Protein AF-A0A2K0A9Y9-F1 (afdb_monomer_lite)

Radius of gyration: 14.94 Å; chains: 1; bounding box: 41×28×30 Å

Foldseek 3Di:
DDDPPDPLVVLVVVLVVVLVVLVPDDDQKDKDWDQDPVGIDIDIDGSVVVNVVSVVVSVCSCVVPPDDPDDD

Structure (mmCIF, N/CA/C/O backbone):
data_AF-A0A2K0A9Y9-F1
#
_entry.id   AF-A0A2K0A9Y9-F1
#
loop_
_atom_site.group_PDB
_atom_site.id
_atom_site.type_symbol
_atom_site.label_atom_id
_atom_site.label_alt_id
_atom_site.label_comp_id
_atom_site.label_asym_id
_atom_site.label_entity_id
_atom_site.label_seq_id
_atom_site.pdbx_PDB_ins_code
_atom_site.Cartn_x
_atom_site.Cartn_y
_atom_site.Cartn_z
_atom_site.occupancy
_atom_site.B_iso_or_equiv
_atom_site.auth_seq_id
_atom_site.auth_comp_id
_atom_site.auth_asym_id
_atom_site.auth_atom_id
_atom_site.pdbx_PDB_model_num
ATOM 1 N N . MET A 1 1 ? 23.417 0.655 -10.292 1.00 53.28 1 MET A N 1
ATOM 2 C CA . MET A 1 1 ? 22.998 2.002 -9.854 1.00 53.28 1 MET A CA 1
ATOM 3 C C . MET A 1 1 ? 21.953 2.427 -10.857 1.00 53.28 1 MET A C 1
ATOM 5 O O . MET A 1 1 ? 22.288 2.403 -12.033 1.00 53.28 1 MET A O 1
ATOM 9 N N . LEU A 1 2 ? 20.710 2.663 -10.434 1.00 62.34 2 LEU A N 1
ATOM 10 C CA . LEU A 1 2 ? 19.699 3.192 -11.352 1.00 62.34 2 LEU A CA 1
ATOM 11 C C . LEU A 1 2 ? 20.175 4.559 -11.837 1.00 62.34 2 LEU A C 1
ATOM 13 O O . LEU A 1 2 ? 20.723 5.333 -11.046 1.00 62.34 2 LEU A O 1
ATOM 17 N N . GLU A 1 3 ? 20.039 4.818 -13.131 1.00 72.62 3 GLU A N 1
ATOM 18 C CA . GLU A 1 3 ? 20.330 6.142 -13.660 1.00 72.62 3 GLU A CA 1
ATOM 19 C C . GLU A 1 3 ? 19.293 7.124 -13.104 1.00 72.62 3 GLU A C 1
ATOM 21 O O . GLU A 1 3 ? 18.092 6.832 -13.075 1.00 72.62 3 GLU A O 1
ATOM 26 N N . PHE A 1 4 ? 19.772 8.269 -12.613 1.00 62.06 4 PHE A N 1
ATOM 27 C CA . PHE A 1 4 ? 18.902 9.371 -12.214 1.00 62.06 4 PHE A CA 1
ATOM 28 C C . PHE A 1 4 ? 18.040 9.774 -13.425 1.00 62.06 4 PHE A C 1
ATOM 30 O O . PHE A 1 4 ? 18.545 9.799 -14.544 1.00 62.06 4 PHE A O 1
ATOM 37 N N . ASP A 1 5 ? 16.754 10.050 -13.191 1.00 68.94 5 ASP A N 1
ATOM 38 C CA . ASP A 1 5 ? 15.722 10.382 -14.196 1.00 68.94 5 ASP A CA 1
ATOM 39 C C . ASP A 1 5 ? 15.180 9.220 -15.054 1.00 68.94 5 ASP A C 1
ATOM 41 O O . ASP A 1 5 ? 14.444 9.446 -16.016 1.00 68.94 5 ASP A O 1
ATOM 45 N N . THR A 1 6 ? 15.471 7.967 -14.699 1.00 84.44 6 THR A N 1
ATOM 46 C CA . THR A 1 6 ? 14.729 6.815 -15.244 1.00 84.44 6 THR A CA 1
ATOM 47 C C . THR A 1 6 ? 13.329 6.721 -14.632 1.00 84.44 6 THR A C 1
ATOM 49 O O . THR A 1 6 ? 13.116 7.127 -13.486 1.00 84.44 6 THR A O 1
ATOM 52 N N . ASN A 1 7 ? 12.364 6.169 -15.375 1.00 84.88 7 ASN A N 1
ATOM 53 C CA . ASN A 1 7 ? 10.994 5.979 -14.877 1.00 84.88 7 ASN A CA 1
ATOM 54 C C . ASN A 1 7 ? 10.983 5.114 -13.607 1.00 84.88 7 ASN A C 1
ATOM 56 O O . ASN A 1 7 ? 10.243 5.385 -12.665 1.00 84.88 7 ASN A O 1
ATOM 60 N N . GLU A 1 8 ? 11.863 4.119 -13.558 1.00 87.62 8 GLU A N 1
ATOM 61 C CA . GLU A 1 8 ? 12.080 3.225 -12.429 1.00 87.62 8 GLU A CA 1
ATOM 62 C C . GLU A 1 8 ? 12.600 3.984 -11.203 1.00 87.62 8 GLU A C 1
ATOM 64 O O . GLU A 1 8 ? 12.136 3.751 -10.088 1.00 87.62 8 GLU A O 1
ATOM 69 N N . PHE A 1 9 ? 13.540 4.919 -11.389 1.00 88.62 9 PHE A N 1
ATOM 70 C CA . PHE A 1 9 ? 14.036 5.756 -10.297 1.00 88.62 9 PHE A CA 1
ATOM 71 C C . PHE A 1 9 ? 12.940 6.671 -9.744 1.00 88.62 9 PHE A C 1
ATOM 73 O O . PHE A 1 9 ? 12.795 6.772 -8.526 1.00 88.62 9 PHE A O 1
ATOM 80 N N . ILE A 1 10 ? 12.159 7.311 -10.622 1.00 90.31 10 ILE A N 1
ATOM 81 C CA . ILE A 1 10 ? 11.049 8.190 -10.223 1.00 90.31 10 ILE A CA 1
ATOM 82 C C . ILE A 1 10 ? 10.019 7.399 -9.412 1.00 90.31 10 ILE A C 1
ATOM 84 O O . ILE A 1 10 ? 9.677 7.807 -8.304 1.00 90.31 10 ILE A O 1
ATOM 88 N N . LEU A 1 11 ? 9.603 6.231 -9.909 1.00 91.69 11 LEU A N 1
ATOM 89 C CA . LEU A 1 11 ? 8.631 5.374 -9.232 1.00 91.69 11 LEU A CA 1
ATOM 90 C C . LEU A 1 11 ? 9.131 4.894 -7.864 1.00 91.69 11 LEU A C 1
ATOM 92 O O . LEU A 1 11 ? 8.398 4.937 -6.878 1.00 91.69 11 LEU A O 1
ATOM 96 N N . LEU A 1 12 ? 10.393 4.470 -7.770 1.00 92.06 12 LEU A N 1
ATOM 97 C CA . LEU A 1 12 ? 10.972 4.058 -6.489 1.00 92.06 12 LEU A CA 1
ATOM 98 C C . LEU A 1 12 ? 11.094 5.225 -5.508 1.00 92.06 12 LEU A C 1
ATOM 100 O O . LEU A 1 12 ? 10.925 5.022 -4.304 1.00 92.06 12 LEU A O 1
ATOM 104 N N . ASN A 1 13 ? 11.368 6.434 -5.999 1.00 93.19 13 ASN A N 1
ATOM 105 C CA . ASN A 1 13 ? 11.392 7.621 -5.156 1.00 93.19 13 ASN A CA 1
ATOM 106 C C . ASN A 1 13 ? 9.991 7.955 -4.620 1.00 93.19 13 ASN A C 1
ATOM 108 O O . ASN A 1 13 ? 9.854 8.179 -3.421 1.00 93.19 13 ASN A O 1
ATOM 112 N N . GLU A 1 14 ? 8.949 7.898 -5.455 1.00 93.62 14 GLU A N 1
ATOM 113 C CA . GLU A 1 14 ? 7.555 8.100 -5.025 1.00 93.62 14 GLU A CA 1
ATOM 114 C C . GLU A 1 14 ? 7.111 7.072 -3.975 1.00 93.62 14 GLU A 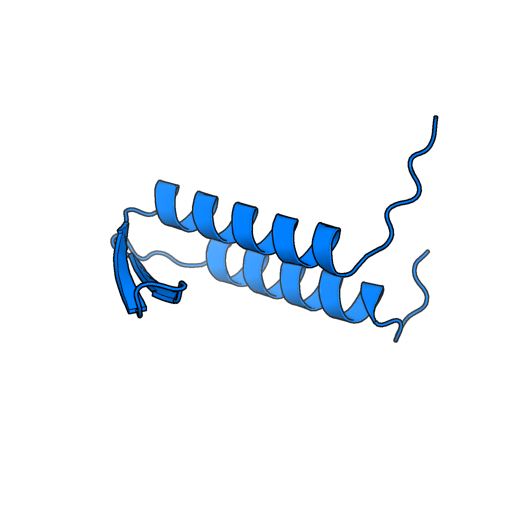C 1
ATOM 116 O O . GLU A 1 14 ? 6.524 7.432 -2.948 1.00 93.62 14 GLU A O 1
ATOM 121 N N . VAL A 1 15 ? 7.439 5.792 -4.184 1.00 94.88 15 VAL A N 1
ATOM 122 C CA . VAL A 1 15 ? 7.178 4.731 -3.199 1.00 94.88 15 VAL A CA 1
ATOM 123 C C . VAL A 1 15 ? 7.887 5.039 -1.878 1.00 94.88 15 VAL A C 1
ATOM 125 O O . VAL A 1 15 ? 7.283 4.936 -0.810 1.00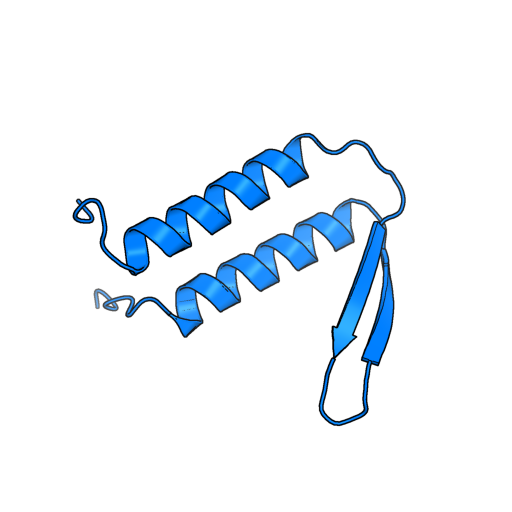 94.88 15 VAL A O 1
ATOM 128 N N . ASN A 1 16 ? 9.156 5.445 -1.934 1.00 94.75 16 ASN A N 1
ATOM 129 C CA . ASN A 1 16 ? 9.948 5.731 -0.742 1.00 94.75 16 ASN A CA 1
ATOM 130 C C . ASN A 1 16 ? 9.425 6.951 0.037 1.00 94.75 16 ASN A C 1
ATOM 132 O O . ASN A 1 16 ? 9.304 6.891 1.260 1.00 94.75 16 ASN A O 1
ATOM 136 N N . GLU A 1 17 ? 9.068 8.034 -0.655 1.00 96.19 17 GLU A N 1
ATOM 137 C CA . GLU A 1 17 ? 8.464 9.227 -0.045 1.00 96.19 17 GLU A CA 1
ATOM 138 C C . GLU A 1 17 ? 7.115 8.906 0.611 1.00 96.19 17 GLU A C 1
ATOM 140 O O . GLU A 1 17 ? 6.844 9.342 1.734 1.00 96.19 17 GLU A O 1
ATOM 145 N N . THR A 1 18 ? 6.297 8.077 -0.042 1.00 94.31 18 THR A N 1
ATOM 146 C CA . THR A 1 18 ? 5.006 7.631 0.500 1.00 94.31 18 THR A CA 1
ATOM 147 C C . THR A 1 18 ? 5.194 6.805 1.771 1.00 94.31 18 THR A C 1
ATOM 149 O O . THR A 1 18 ? 4.544 7.067 2.784 1.00 94.31 18 THR A O 1
ATOM 152 N N . LEU A 1 19 ? 6.123 5.843 1.764 1.00 94.44 19 LEU A N 1
ATOM 153 C CA . LEU A 1 19 ? 6.424 5.023 2.940 1.00 94.44 19 LEU A CA 1
ATOM 154 C C . LEU A 1 19 ? 6.959 5.862 4.109 1.00 94.44 19 LEU A C 1
ATOM 156 O O . LEU A 1 19 ? 6.544 5.652 5.250 1.00 94.44 19 LEU A O 1
ATOM 160 N N . ASP A 1 20 ? 7.843 6.828 3.850 1.00 95.12 20 ASP A N 1
ATOM 161 C CA . ASP A 1 20 ? 8.353 7.739 4.882 1.00 95.12 20 ASP A CA 1
ATOM 162 C C . ASP A 1 20 ? 7.236 8.609 5.488 1.00 95.12 20 ASP A C 1
ATOM 164 O O . ASP A 1 20 ? 7.188 8.783 6.710 1.00 95.12 20 ASP A O 1
ATOM 168 N N . SER A 1 21 ? 6.299 9.096 4.665 1.00 94.31 21 SER A N 1
ATOM 169 C CA . SER A 1 21 ? 5.113 9.822 5.138 1.00 94.31 21 SER A CA 1
ATOM 170 C C . SER A 1 21 ? 4.242 8.949 6.044 1.00 94.31 21 SER A C 1
ATOM 172 O O . SER A 1 21 ? 3.988 9.313 7.193 1.00 94.31 21 SER A O 1
ATOM 174 N N . VAL A 1 22 ? 3.861 7.756 5.577 1.00 91.25 22 VAL A N 1
ATOM 175 C CA . VAL A 1 22 ? 2.988 6.820 6.310 1.00 91.25 22 VAL A CA 1
ATOM 176 C C . VAL A 1 22 ? 3.600 6.405 7.650 1.00 91.25 22 VAL A C 1
ATOM 178 O O . VAL A 1 22 ? 2.910 6.281 8.665 1.00 91.25 22 VAL A O 1
ATOM 181 N N . MET A 1 23 ? 4.922 6.243 7.709 1.00 89.88 23 MET A N 1
ATOM 182 C CA . MET A 1 23 ? 5.610 5.914 8.960 1.00 89.88 23 MET A CA 1
ATOM 183 C C . MET A 1 23 ? 5.529 7.031 10.010 1.00 89.88 23 MET A C 1
ATOM 185 O O . MET A 1 23 ? 5.580 6.740 11.210 1.00 89.88 23 MET A O 1
ATOM 189 N N . LYS A 1 24 ? 5.378 8.289 9.581 1.00 93.44 24 LYS A N 1
ATOM 190 C CA . LYS A 1 24 ? 5.257 9.472 10.450 1.00 93.44 24 LYS A CA 1
ATOM 191 C C . LYS A 1 24 ? 3.819 9.774 10.862 1.00 93.44 24 LYS A C 1
ATOM 193 O O . LYS A 1 24 ? 3.614 10.532 11.812 1.00 93.44 24 LYS A O 1
ATOM 198 N N . GLU A 1 25 ? 2.832 9.189 10.194 1.00 91.19 25 GLU A N 1
ATOM 199 C CA . GLU A 1 25 ? 1.429 9.339 10.566 1.00 91.19 25 GLU A CA 1
ATOM 200 C C . GLU A 1 25 ? 1.166 8.751 11.954 1.00 91.19 25 GLU A C 1
ATOM 202 O O . GLU A 1 25 ? 1.808 7.789 12.385 1.00 91.19 25 GLU A O 1
ATOM 207 N N . THR A 1 26 ? 0.217 9.339 12.681 1.00 90.81 26 THR A N 1
ATOM 208 C CA . THR A 1 26 ? -0.130 8.946 14.061 1.00 90.81 26 THR A CA 1
ATOM 209 C C . THR A 1 26 ? -1.622 8.689 14.245 1.00 90.81 26 THR A C 1
ATOM 211 O O . THR A 1 26 ? -2.086 8.485 15.368 1.00 90.81 26 THR A O 1
ATOM 214 N N . GLU A 1 27 ? -2.380 8.657 13.147 1.00 91.50 27 GLU A N 1
ATOM 215 C CA . GLU A 1 27 ? -3.806 8.366 13.188 1.00 91.50 27 GLU A CA 1
ATOM 216 C C . GLU A 1 27 ? -4.063 6.928 13.665 1.00 91.50 27 GLU A C 1
ATOM 218 O O . GLU A 1 27 ? -3.216 6.032 13.562 1.00 91.50 27 GLU A O 1
ATOM 223 N N . SER A 1 28 ? -5.246 6.709 14.235 1.00 85.44 28 SER A N 1
ATOM 224 C CA . SER A 1 28 ? -5.664 5.400 14.756 1.00 85.44 28 SER A CA 1
ATOM 225 C C . SER A 1 28 ? -6.688 4.699 13.867 1.00 85.44 28 SER A C 1
ATOM 227 O O . SER A 1 28 ? -6.829 3.480 13.956 1.00 85.44 28 SER A O 1
ATOM 229 N N . VAL A 1 29 ? -7.367 5.454 13.001 1.00 91.44 29 VAL A N 1
ATOM 230 C CA . VAL A 1 29 ? -8.406 4.976 12.089 1.00 91.44 29 VAL A CA 1
ATOM 231 C C . VAL A 1 29 ? -8.155 5.600 10.727 1.00 91.44 29 VAL A C 1
ATOM 233 O O . VAL A 1 29 ? -8.098 6.818 10.619 1.00 91.44 29 VAL A O 1
ATOM 236 N N . TYR A 1 30 ? -8.045 4.759 9.708 1.00 91.81 30 TYR A N 1
ATOM 237 C CA . TYR A 1 30 ? -7.711 5.150 8.344 1.00 91.81 30 TYR A CA 1
ATOM 238 C C . TYR A 1 30 ? -8.856 4.781 7.412 1.00 91.81 30 TYR A C 1
ATOM 240 O O . TYR A 1 30 ? -9.545 3.781 7.632 1.00 91.81 30 TYR A O 1
ATOM 248 N N . HIS A 1 31 ? -9.035 5.577 6.363 1.00 90.50 31 HIS A N 1
ATOM 249 C CA . HIS A 1 31 ? -10.100 5.410 5.383 1.00 90.50 31 HIS A CA 1
ATOM 250 C C . HIS A 1 31 ? -9.491 5.390 3.986 1.00 90.50 31 HIS A C 1
ATOM 252 O O . HIS A 1 31 ? -8.656 6.233 3.670 1.00 90.50 31 HIS A O 1
ATOM 258 N N . TYR A 1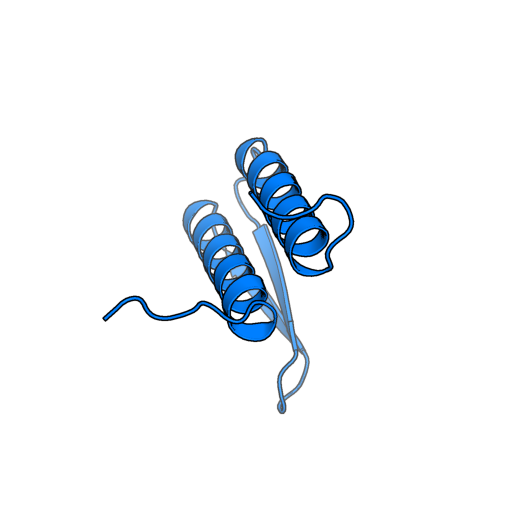 32 ? -9.912 4.443 3.156 1.00 84.75 32 TYR A N 1
ATOM 259 C CA . TYR A 1 32 ? -9.520 4.378 1.750 1.00 84.75 32 TYR A CA 1
ATOM 260 C C . TYR A 1 32 ? -10.691 3.882 0.908 1.00 84.75 32 TYR A C 1
ATOM 262 O O . TYR A 1 32 ? -11.618 3.263 1.436 1.00 84.75 32 TYR A O 1
ATOM 270 N N . SER A 1 33 ? -10.664 4.162 -0.392 1.00 87.19 33 SER A N 1
ATOM 271 C CA . SER A 1 33 ? -11.605 3.576 -1.339 1.00 87.19 33 SER A CA 1
ATOM 272 C C . SER A 1 33 ? -10.878 2.790 -2.420 1.00 87.19 33 SER A C 1
ATOM 274 O O . SER A 1 33 ? -9.792 3.161 -2.862 1.00 87.19 33 SER A O 1
ATOM 276 N N . VAL A 1 34 ? -11.469 1.664 -2.807 1.00 83.50 34 VAL A N 1
ATOM 277 C CA . VAL A 1 34 ? -10.992 0.795 -3.883 1.00 83.50 34 VAL A CA 1
ATOM 278 C C . VAL A 1 34 ? -12.034 0.828 -4.984 1.00 83.50 34 VAL A C 1
ATOM 280 O O . VAL A 1 34 ? -13.210 0.600 -4.723 1.00 83.50 34 VAL A O 1
ATOM 283 N N . THR A 1 35 ? -11.617 1.126 -6.212 1.00 86.44 35 THR A N 1
ATOM 284 C CA . THR A 1 35 ? -12.505 1.059 -7.378 1.00 86.44 35 THR A CA 1
ATOM 285 C C . THR A 1 35 ? -12.210 -0.214 -8.158 1.00 86.44 35 THR A C 1
ATOM 287 O O . THR A 1 35 ? -11.084 -0.402 -8.614 1.00 86.44 35 THR A O 1
ATOM 290 N N . ASP A 1 36 ? -13.214 -1.072 -8.315 1.00 87.00 36 ASP A N 1
ATOM 291 C CA . ASP A 1 36 ? -13.152 -2.295 -9.116 1.00 87.00 36 ASP A CA 1
ATOM 292 C C . ASP A 1 36 ? -14.267 -2.330 -10.181 1.00 87.00 36 ASP A C 1
ATOM 294 O O . ASP A 1 36 ? -14.983 -1.350 -10.403 1.00 87.00 36 ASP A O 1
ATOM 298 N N . GLU A 1 37 ? -14.418 -3.464 -10.872 1.00 91.94 37 GLU A N 1
ATOM 299 C CA . GLU A 1 37 ? -15.461 -3.672 -11.890 1.00 91.94 37 GLU A CA 1
ATOM 300 C C . GLU A 1 37 ? -16.902 -3.546 -11.354 1.00 91.94 37 GLU A C 1
ATOM 302 O O . GLU A 1 37 ? -17.836 -3.338 -12.131 1.00 91.94 37 GLU A O 1
ATOM 307 N N . ASN A 1 38 ? -17.087 -3.626 -10.035 1.00 89.81 38 ASN A N 1
ATOM 308 C CA . ASN A 1 38 ? -18.367 -3.506 -9.344 1.00 89.81 38 ASN A CA 1
ATOM 309 C C . ASN A 1 38 ? -18.601 -2.101 -8.757 1.00 89.81 38 ASN A C 1
ATOM 311 O O . ASN A 1 38 ? -19.665 -1.859 -8.182 1.00 89.81 38 ASN A O 1
ATOM 315 N N . GLY A 1 39 ? -17.653 -1.172 -8.920 1.00 92.44 39 GLY A N 1
ATOM 316 C CA . GLY A 1 39 ? -17.757 0.218 -8.480 1.00 92.44 39 GLY A CA 1
ATOM 317 C C . GLY A 1 39 ? -16.743 0.600 -7.402 1.00 92.44 39 GLY A C 1
ATOM 318 O O . GLY A 1 39 ? -15.729 -0.064 -7.210 1.00 92.44 39 GLY A O 1
ATOM 319 N N . GLU A 1 40 ? -16.999 1.720 -6.726 1.00 94.31 40 GLU A N 1
ATOM 320 C CA . GLU A 1 40 ? -16.156 2.218 -5.635 1.00 94.31 40 GLU A CA 1
ATOM 321 C C . GLU A 1 40 ? -16.619 1.647 -4.286 1.00 94.31 40 GLU A C 1
ATOM 323 O O . GLU A 1 40 ? -17.787 1.766 -3.909 1.00 94.31 40 GLU A O 1
ATOM 328 N N . HIS A 1 41 ? -15.683 1.067 -3.539 1.00 88.50 41 HIS A N 1
ATOM 329 C CA . HIS A 1 41 ? -15.897 0.466 -2.226 1.00 88.50 41 HIS A CA 1
ATOM 330 C C . HIS A 1 41 ? -15.092 1.221 -1.178 1.00 88.50 41 HIS A C 1
ATOM 332 O O . HIS A 1 41 ? -13.877 1.357 -1.300 1.00 88.50 41 HIS A O 1
ATOM 338 N N . TYR A 1 42 ? -15.762 1.702 -0.133 1.00 92.38 42 TYR A N 1
ATOM 339 C CA . TYR A 1 42 ? -15.112 2.380 0.987 1.00 92.38 42 TYR A CA 1
ATOM 340 C C . TYR A 1 42 ? -14.714 1.386 2.075 1.00 92.38 42 TYR A C 1
ATOM 342 O O . TYR A 1 42 ? -15.509 0.540 2.489 1.00 92.38 42 TYR A O 1
ATOM 350 N N . HIS A 1 43 ? -13.504 1.550 2.596 1.00 88.06 43 HIS A N 1
ATOM 351 C CA . HIS A 1 43 ? -12.928 0.716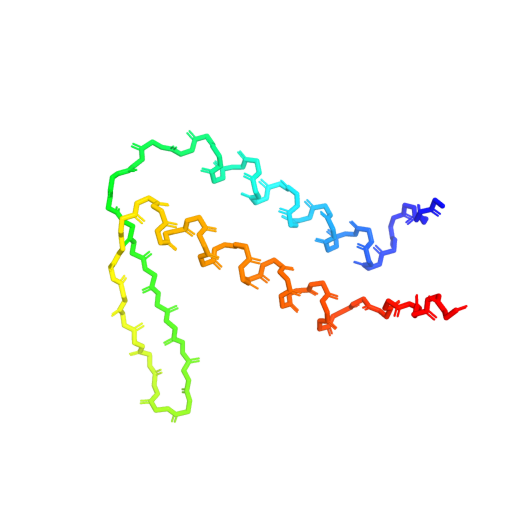 3.636 1.00 88.06 43 HIS A CA 1
ATOM 352 C C . HIS A 1 43 ? -12.417 1.570 4.796 1.00 88.06 43 HIS A C 1
ATOM 354 O O . HIS A 1 43 ? -11.871 2.659 4.610 1.00 88.06 43 HIS A O 1
ATOM 360 N N . THR A 1 44 ? -12.562 1.032 6.005 1.00 94.00 44 THR A N 1
ATOM 361 C CA . THR A 1 44 ? -11.990 1.587 7.233 1.00 94.00 44 THR A CA 1
ATOM 362 C C . THR A 1 44 ? -11.069 0.549 7.853 1.00 94.00 44 THR A C 1
ATOM 364 O O . THR A 1 44 ? -11.428 -0.625 7.937 1.00 94.00 44 THR A O 1
ATOM 367 N N . THR A 1 45 ? -9.893 0.970 8.310 1.00 94.06 45 THR A N 1
ATOM 368 C CA . THR A 1 45 ? -8.907 0.076 8.923 1.00 94.06 45 THR A CA 1
ATOM 369 C C . THR A 1 45 ? -8.187 0.722 10.105 1.00 94.06 45 THR A C 1
ATOM 371 O O . THR A 1 45 ? -8.163 1.943 10.255 1.00 94.06 45 THR A O 1
ATOM 374 N N . ASP A 1 46 ? -7.583 -0.111 10.951 1.00 93.94 46 ASP A N 1
ATOM 375 C CA . ASP A 1 46 ? -6.607 0.321 11.950 1.00 93.94 46 ASP A CA 1
ATOM 376 C C . ASP A 1 46 ? -5.226 0.584 11.317 1.00 93.94 46 ASP A C 1
ATOM 378 O O . ASP A 1 46 ? -4.993 0.301 10.136 1.00 93.94 46 ASP A O 1
ATOM 382 N N . ARG A 1 47 ? -4.282 1.097 12.120 1.00 92.31 47 ARG A N 1
ATOM 383 C CA . ARG A 1 47 ? -2.898 1.371 11.691 1.00 92.31 47 ARG A CA 1
ATOM 384 C C . ARG A 1 47 ? -2.217 0.163 11.049 1.00 92.31 47 ARG A C 1
ATOM 386 O O . ARG A 1 47 ? -1.451 0.330 10.105 1.00 92.31 47 ARG A O 1
ATOM 393 N N . LYS A 1 48 ? -2.453 -1.045 11.568 1.00 92.12 48 LYS A N 1
ATOM 394 C CA . LYS A 1 48 ? -1.800 -2.248 11.049 1.00 92.12 48 LYS A CA 1
ATOM 395 C C . LYS A 1 48 ? -2.302 -2.542 9.641 1.00 92.12 48 LYS A C 1
ATOM 397 O O . LYS A 1 48 ? -1.483 -2.767 8.757 1.00 92.12 48 LYS A O 1
ATOM 402 N N . GLY A 1 49 ? -3.617 -2.524 9.432 1.00 92.12 49 GLY A N 1
ATOM 403 C CA . GLY A 1 49 ? -4.182 -2.742 8.105 1.00 92.12 49 GLY A CA 1
ATOM 404 C C . GLY A 1 49 ? -3.858 -1.607 7.131 1.00 92.12 49 GLY A C 1
ATOM 405 O O . GLY A 1 49 ? -3.616 -1.884 5.964 1.00 92.12 49 GLY A O 1
ATOM 406 N N . HIS A 1 50 ? -3.731 -0.362 7.605 1.00 93.19 50 HIS A N 1
ATOM 407 C CA . HIS A 1 50 ? -3.265 0.747 6.768 1.00 93.19 50 HIS A CA 1
ATOM 408 C C . HIS A 1 50 ? -1.835 0.516 6.255 1.00 93.19 50 HIS A C 1
ATOM 410 O O . HIS A 1 50 ? -1.598 0.582 5.053 1.00 93.19 50 HIS A O 1
ATOM 416 N N . ILE A 1 51 ? -0.900 0.157 7.144 1.00 92.56 51 ILE A N 1
ATOM 417 C CA . ILE A 1 51 ? 0.487 -0.152 6.757 1.00 92.56 51 ILE A CA 1
ATOM 418 C C . ILE A 1 51 ? 0.537 -1.329 5.775 1.00 92.56 51 ILE A C 1
ATOM 420 O O . ILE A 1 51 ? 1.290 -1.276 4.809 1.00 92.56 51 ILE A O 1
ATOM 424 N N . ILE A 1 52 ? -0.262 -2.379 5.999 1.00 92.62 52 ILE A N 1
ATOM 425 C CA . ILE A 1 52 ? -0.339 -3.520 5.074 1.00 92.62 52 ILE A CA 1
ATOM 426 C C . ILE A 1 52 ? -0.809 -3.060 3.689 1.00 92.62 52 ILE A C 1
ATOM 428 O O . ILE A 1 52 ? -0.133 -3.362 2.712 1.00 92.62 52 ILE A O 1
ATOM 432 N N . GLY A 1 53 ? -1.887 -2.276 3.606 1.00 91.38 53 GLY A N 1
ATOM 433 C CA . GLY A 1 53 ? -2.408 -1.792 2.324 1.00 91.38 53 GLY A CA 1
ATOM 434 C C . GLY A 1 53 ? -1.411 -0.920 1.554 1.00 91.38 53 GLY A C 1
ATOM 435 O O . GLY A 1 53 ? -1.288 -1.048 0.340 1.00 91.38 53 GLY A O 1
ATOM 436 N N . ILE A 1 54 ? -0.634 -0.082 2.248 1.00 93.50 54 ILE A N 1
ATOM 437 C CA . ILE A 1 54 ? 0.428 0.716 1.613 1.00 93.50 54 ILE A CA 1
ATOM 438 C C . ILE A 1 54 ? 1.563 -0.173 1.085 1.00 93.50 54 ILE A C 1
ATOM 440 O O . ILE A 1 54 ? 2.101 0.095 0.013 1.00 93.50 54 ILE A O 1
ATOM 444 N N . LEU A 1 55 ? 1.929 -1.240 1.804 1.00 94.50 55 LEU A N 1
ATOM 445 C CA . LEU A 1 55 ? 2.947 -2.190 1.339 1.00 94.50 55 LEU A CA 1
ATOM 446 C C . LEU A 1 55 ? 2.476 -2.989 0.117 1.00 94.50 55 LEU A C 1
ATOM 448 O O . LEU A 1 55 ? 3.273 -3.225 -0.788 1.00 94.50 55 LEU A O 1
ATOM 452 N N . GLU A 1 56 ? 1.203 -3.384 0.081 1.00 92.75 56 GLU A N 1
ATOM 453 C CA . GLU A 1 56 ? 0.589 -4.044 -1.079 1.00 92.75 56 GLU A CA 1
ATOM 454 C C . GLU A 1 56 ? 0.576 -3.107 -2.294 1.00 92.75 56 GLU A C 1
ATOM 456 O O . GLU A 1 56 ? 1.070 -3.479 -3.355 1.00 92.75 56 GLU A O 1
ATOM 461 N N . TRP A 1 57 ? 0.143 -1.854 -2.115 1.00 92.38 57 TRP A N 1
ATOM 462 C CA . TRP A 1 57 ? 0.206 -0.833 -3.164 1.00 92.38 57 TRP A CA 1
ATOM 463 C C . TRP A 1 57 ? 1.633 -0.623 -3.691 1.00 92.38 57 TRP A C 1
ATOM 465 O O . TRP A 1 57 ? 1.846 -0.592 -4.902 1.00 92.38 57 TRP A O 1
ATOM 475 N N . ALA A 1 58 ? 2.623 -0.509 -2.800 1.00 94.00 58 ALA A N 1
ATOM 476 C CA . ALA A 1 58 ? 4.017 -0.313 -3.190 1.00 94.00 58 ALA A CA 1
ATOM 477 C C . ALA A 1 58 ? 4.554 -1.498 -4.009 1.00 94.00 58 ALA A C 1
ATOM 479 O O . ALA A 1 58 ? 5.262 -1.300 -4.999 1.00 94.00 58 ALA A O 1
ATOM 480 N N . LEU A 1 59 ? 4.201 -2.728 -3.619 1.00 92.81 59 LEU A N 1
ATOM 481 C CA . LEU A 1 59 ? 4.562 -3.930 -4.364 1.00 92.81 59 LEU A CA 1
ATOM 482 C C . LEU A 1 59 ? 3.940 -3.927 -5.765 1.00 92.81 59 LEU A C 1
ATOM 484 O O . LEU A 1 59 ? 4.652 -4.198 -6.732 1.00 92.81 59 LEU A O 1
ATOM 488 N N . ASP A 1 60 ? 2.658 -3.576 -5.878 1.00 90.56 60 ASP A N 1
ATOM 489 C CA . ASP A 1 60 ? 1.952 -3.492 -7.159 1.00 90.56 60 ASP A CA 1
ATOM 490 C C . ASP A 1 60 ? 2.558 -2.425 -8.079 1.00 90.56 60 ASP A C 1
ATOM 492 O O . ASP A 1 60 ? 2.733 -2.671 -9.273 1.00 90.56 60 ASP A O 1
ATOM 496 N N . GLN A 1 61 ? 2.950 -1.263 -7.537 1.00 89.69 61 GLN A N 1
ATOM 497 C CA . GLN A 1 61 ? 3.659 -0.242 -8.314 1.00 89.69 61 GLN A CA 1
ATOM 498 C C . GLN A 1 61 ? 4.987 -0.773 -8.855 1.00 89.69 61 GLN A C 1
ATOM 500 O O . GLN A 1 61 ? 5.292 -0.572 -10.027 1.00 89.69 61 GLN A O 1
ATOM 505 N N . ILE A 1 62 ? 5.768 -1.474 -8.034 1.00 90.56 62 ILE A N 1
ATOM 506 C CA . ILE A 1 62 ? 7.081 -1.971 -8.448 1.00 90.56 62 ILE A CA 1
ATOM 507 C C . ILE A 1 62 ? 6.940 -3.103 -9.473 1.00 90.56 62 ILE A C 1
ATOM 509 O O . ILE A 1 62 ? 7.534 -3.026 -10.541 1.00 90.56 62 ILE A O 1
ATOM 513 N N . VAL A 1 63 ? 6.136 -4.132 -9.194 1.00 88.69 63 VAL A N 1
ATOM 514 C CA . VAL A 1 63 ? 5.983 -5.295 -10.090 1.00 88.69 63 VAL A CA 1
ATOM 515 C C . VAL A 1 63 ? 5.262 -4.920 -11.386 1.00 88.69 63 VAL A C 1
ATOM 517 O O . VAL A 1 63 ? 5.557 -5.486 -12.435 1.00 88.69 63 VAL A O 1
ATOM 520 N N . GLY A 1 64 ? 4.326 -3.970 -11.332 1.00 86.62 64 GLY A N 1
ATOM 521 C CA . GLY A 1 64 ? 3.571 -3.525 -12.500 1.00 86.62 64 GLY A CA 1
ATOM 522 C C . GLY A 1 64 ? 4.354 -2.626 -13.457 1.00 86.62 64 GLY A C 1
ATOM 523 O O . GLY A 1 64 ? 3.956 -2.503 -14.614 1.00 86.62 64 GLY A O 1
ATOM 524 N N . ASN A 1 65 ? 5.440 -1.994 -12.997 1.00 84.94 65 ASN A N 1
ATOM 525 C CA . ASN A 1 65 ? 6.118 -0.936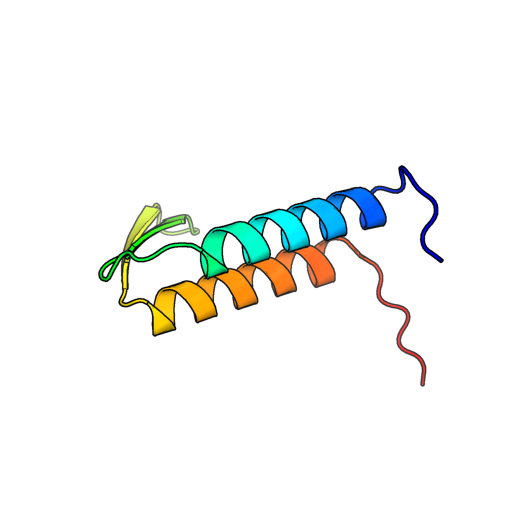 -13.755 1.00 84.94 65 ASN A CA 1
ATOM 526 C C . ASN A 1 65 ? 7.640 -1.094 -13.864 1.00 84.94 65 ASN A C 1
ATOM 528 O O . ASN A 1 65 ? 8.257 -0.356 -14.627 1.00 84.94 65 ASN A O 1
ATOM 532 N N . ILE A 1 66 ? 8.256 -2.013 -13.118 1.00 84.25 66 ILE A N 1
ATOM 533 C CA . ILE A 1 66 ? 9.696 -2.272 -13.171 1.00 84.25 66 ILE A CA 1
ATOM 534 C C . ILE A 1 66 ? 9.911 -3.726 -13.584 1.00 84.25 66 ILE A C 1
ATOM 536 O O . ILE A 1 66 ? 9.508 -4.648 -12.875 1.00 84.25 66 ILE A O 1
ATOM 540 N N . ASP A 1 67 ? 10.602 -3.932 -14.706 1.00 78.44 67 ASP A N 1
ATOM 541 C CA . ASP A 1 67 ? 11.065 -5.258 -15.112 1.00 78.44 67 ASP A CA 1
ATOM 542 C C . ASP A 1 67 ? 12.173 -5.721 -14.156 1.00 78.44 67 ASP A C 1
ATOM 544 O O . ASP A 1 67 ? 13.338 -5.331 -14.250 1.00 78.44 67 ASP A O 1
ATOM 548 N N . ILE A 1 68 ? 11.800 -6.558 -13.191 1.00 69.75 68 ILE A N 1
ATOM 549 C CA . ILE A 1 68 ? 12.750 -7.175 -12.269 1.00 69.75 68 ILE A CA 1
ATOM 550 C C . ILE A 1 68 ? 13.376 -8.372 -12.987 1.00 69.75 68 ILE A C 1
ATOM 552 O O . ILE A 1 68 ? 12.760 -9.436 -13.087 1.00 69.75 68 ILE A O 1
ATOM 5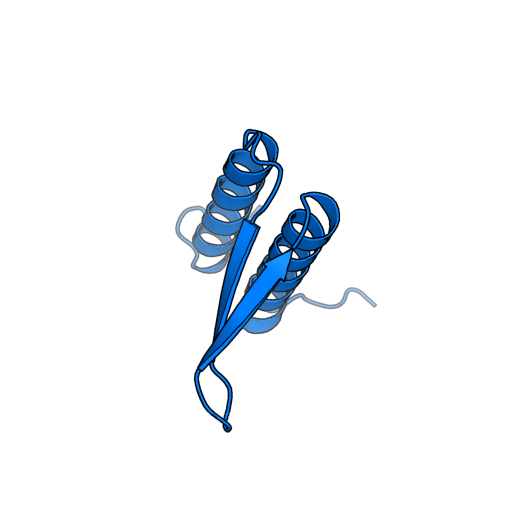56 N N . GLU A 1 69 ? 14.610 -8.223 -13.475 1.00 67.62 69 GLU A N 1
ATOM 557 C CA . GLU A 1 69 ? 15.381 -9.366 -13.970 1.00 67.62 69 GLU A CA 1
ATOM 558 C C . GLU A 1 69 ? 15.503 -10.418 -12.855 1.00 67.62 69 GLU A C 1
ATOM 560 O O . GLU A 1 69 ? 16.168 -10.210 -11.835 1.00 67.62 69 GLU A O 1
ATOM 565 N N . GLN A 1 70 ? 14.852 -11.570 -13.034 1.00 58.38 70 GLN A N 1
ATOM 566 C CA . GLN A 1 70 ? 15.039 -12.698 -12.130 1.00 58.38 70 GLN A CA 1
ATOM 567 C C . GLN A 1 70 ? 16.460 -13.226 -12.312 1.00 58.38 70 GLN A C 1
ATOM 569 O O . GLN A 1 70 ? 16.790 -13.823 -13.336 1.00 58.38 70 GLN A O 1
ATOM 574 N N . THR A 1 71 ? 17.314 -13.007 -11.315 1.00 51.00 71 THR A N 1
ATOM 575 C CA . THR A 1 71 ? 18.609 -13.687 -11.260 1.00 51.00 71 THR A CA 1
ATOM 576 C C . THR A 1 71 ? 18.352 -15.137 -10.845 1.00 51.00 71 THR A C 1
ATOM 578 O O . THR A 1 71 ? 17.999 -15.390 -9.692 1.00 51.00 71 THR A O 1
ATOM 581 N N . ILE A 1 72 ? 18.458 -16.061 -11.805 1.00 43.69 72 ILE A N 1
ATOM 582 C CA . ILE A 1 72 ? 18.394 -17.521 -11.603 1.00 43.69 72 ILE A CA 1
ATOM 583 C C . ILE A 1 72 ? 19.761 -18.037 -11.153 1.00 43.69 72 ILE A C 1
ATOM 585 O O . ILE A 1 72 ? 20.770 -17.601 -11.754 1.00 43.69 72 ILE A O 1
#

Organism: Staphylococcus haemolyticus (NCBI:txid1283)

Secondary structure (DSSP, 8-state):
-PPTT-HHHHHHHHHHHHHHHHHH---SEEEEEEEETTEEEEEEEEHHHHHHHHHHHHHHHHHHHS------

pLDDT: mean 86.61, std 11.3, range [43.69, 96.19]

Sequence (72 aa):
MLEFDTNEFILLNEVNETLDSVMKETESVYHYSVTDENGEHYHTTDRKGHIIGILEWALDQIVGNIDIEQTI